Protein AF-A0A821A3F2-F1 (afdb_monomer_lite)

Organism: NCBI:txid392032

InterPro domains:
  IPR005162 Retrotransposon-derived protein PEG10, N-terminal capsid-like domain [PF03732] (1-54)

Radius of gyration: 13.81 Å; chains: 1; bounding box: 38×29×30 Å

Sequence (61 aa):
QFKQLFIHRFRTPEKIESLRGRLRSLWQNDNEPTADYFERLKSLMSEIEPQTSTDYIKRKF

Foldseek 3Di:
DVVVVCCVVPVDPVNLVVLVVVLVVQDADPPHDPVVSVVVNVVSVCNNPPPPPCVVVVVPD

Structure (mmCIF, N/CA/C/O backbone):
data_AF-A0A821A3F2-F1
#
_entry.id   AF-A0A821A3F2-F1
#
loop_
_atom_site.group_PDB
_atom_site.id
_atom_site.type_symbol
_atom_site.label_atom_id
_atom_site.label_alt_id
_atom_site.label_comp_id
_atom_site.label_asym_id
_atom_site.label_entity_id
_atom_site.label_seq_id
_atom_site.pdbx_PDB_ins_code
_atom_site.Cartn_x
_atom_site.Cartn_y
_atom_site.Cartn_z
_atom_site.occupancy
_atom_site.B_iso_or_equiv
_atom_site.auth_seq_id
_atom_site.auth_comp_id
_atom_site.auth_asym_id
_atom_site.auth_atom_id
_atom_site.pdbx_PDB_model_num
ATOM 1 N N . GLN A 1 1 ? -19.821 4.991 6.354 1.00 60.50 1 GLN A N 1
ATOM 2 C CA . GLN A 1 1 ? -19.807 4.371 7.701 1.00 60.50 1 GLN A CA 1
ATOM 3 C C . GLN A 1 1 ? -19.046 3.040 7.757 1.00 60.50 1 GLN A C 1
ATOM 5 O O . GLN A 1 1 ? -18.089 2.973 8.514 1.00 60.50 1 GLN A O 1
ATOM 10 N N . PHE A 1 2 ? -19.363 2.020 6.942 1.00 68.06 2 PHE A N 1
ATOM 11 C CA . PHE A 1 2 ? -18.686 0.703 6.986 1.00 68.06 2 PHE A CA 1
ATOM 12 C C . PHE A 1 2 ? -17.151 0.756 6.836 1.00 68.06 2 PHE A C 1
ATOM 14 O O . PHE A 1 2 ? -16.433 0.188 7.652 1.00 68.06 2 PHE A O 1
ATOM 21 N N . LYS A 1 3 ? -16.631 1.502 5.848 1.00 58.59 3 LYS A N 1
ATOM 22 C CA . LYS A 1 3 ? -15.178 1.634 5.612 1.00 58.59 3 LYS A CA 1
ATOM 23 C C . LYS A 1 3 ? -14.404 2.165 6.825 1.00 58.59 3 LYS A C 1
ATOM 25 O O . LYS A 1 3 ? -13.321 1.672 7.102 1.00 58.59 3 LYS A O 1
ATOM 30 N N . GLN A 1 4 ? -14.945 3.139 7.559 1.00 61.00 4 GLN A N 1
ATOM 31 C CA . GLN A 1 4 ? -14.249 3.699 8.723 1.00 61.00 4 GLN A CA 1
ATOM 32 C C . GLN A 1 4 ? -14.246 2.736 9.912 1.00 61.00 4 GLN A C 1
ATOM 34 O O . GLN A 1 4 ? -13.217 2.590 10.561 1.00 61.00 4 GLN A O 1
ATOM 39 N N . LEU A 1 5 ? -15.349 2.019 10.142 1.00 62.94 5 LEU A N 1
ATOM 40 C CA . LEU A 1 5 ? -15.426 0.979 11.172 1.00 62.94 5 LEU A CA 1
ATOM 41 C C . LEU A 1 5 ? -14.509 -0.208 10.856 1.00 62.94 5 LEU A C 1
ATOM 43 O O . LEU A 1 5 ? -13.863 -0.743 11.752 1.00 62.94 5 LEU A O 1
ATOM 47 N N . PHE A 1 6 ? -14.402 -0.583 9.580 1.00 67.44 6 PHE A N 1
ATOM 48 C CA . PHE A 1 6 ? -13.458 -1.596 9.117 1.00 67.44 6 PHE A CA 1
ATOM 49 C C . PHE A 1 6 ? -12.009 -1.153 9.363 1.00 67.44 6 PHE A C 1
ATOM 51 O O . PHE A 1 6 ? -11.247 -1.868 10.007 1.00 67.44 6 PHE A O 1
ATOM 58 N N . ILE A 1 7 ? -11.637 0.058 8.937 1.00 63.94 7 ILE A N 1
ATOM 59 C CA . ILE A 1 7 ? -10.293 0.598 9.181 1.00 63.94 7 ILE A CA 1
ATOM 60 C C . ILE A 1 7 ? -10.003 0.632 10.687 1.00 63.94 7 ILE A C 1
ATOM 62 O O . ILE A 1 7 ? -8.962 0.147 11.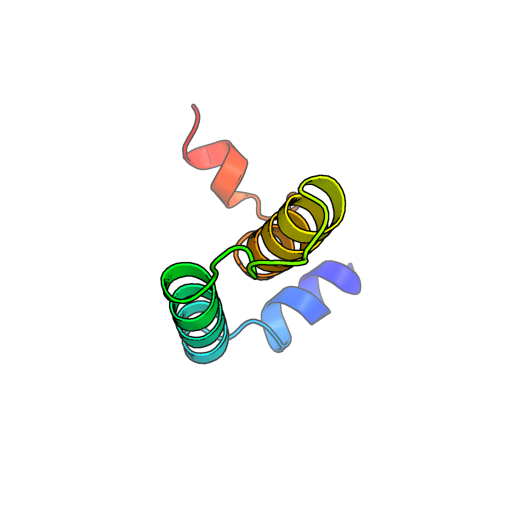106 1.00 63.94 7 ILE A O 1
ATOM 66 N N . HIS A 1 8 ? -10.928 1.117 11.515 1.00 63.97 8 HIS A N 1
ATOM 67 C CA . HIS A 1 8 ? -10.724 1.204 12.963 1.00 63.97 8 HIS A CA 1
ATOM 68 C C . HIS A 1 8 ? -10.600 -0.175 13.638 1.00 63.97 8 HIS A C 1
ATOM 70 O O . HIS A 1 8 ? -9.782 -0.353 14.533 1.00 63.97 8 HIS A O 1
ATOM 76 N N . ARG A 1 9 ? -11.362 -1.178 13.181 1.00 67.38 9 ARG A N 1
ATOM 77 C CA . ARG A 1 9 ? -11.330 -2.543 13.734 1.00 67.38 9 ARG A CA 1
ATOM 78 C C . ARG A 1 9 ? -10.099 -3.343 13.310 1.00 67.38 9 ARG A C 1
ATOM 80 O O . ARG A 1 9 ? -9.640 -4.192 14.066 1.00 67.38 9 ARG A O 1
ATOM 87 N N . PHE A 1 10 ? -9.583 -3.117 12.104 1.00 69.38 10 PHE A N 1
ATOM 88 C CA . PHE A 1 10 ? -8.519 -3.947 11.534 1.00 69.38 10 PHE A CA 1
ATOM 89 C C . PHE A 1 10 ? -7.139 -3.294 11.536 1.00 69.38 10 PHE A C 1
ATOM 91 O O . PHE A 1 10 ? -6.168 -3.994 11.241 1.00 69.38 10 PHE A O 1
ATOM 98 N N . ARG A 1 11 ? -7.034 -2.006 11.875 1.00 75.25 11 ARG A N 1
ATOM 99 C CA . ARG A 1 11 ? -5.791 -1.228 11.857 1.00 75.25 11 ARG A CA 1
ATOM 100 C C . ARG A 1 11 ? -5.307 -0.972 13.282 1.00 75.25 11 ARG A C 1
ATOM 102 O O . ARG A 1 11 ? -5.448 0.115 13.831 1.00 75.25 11 ARG A O 1
ATOM 109 N N . THR A 1 12 ? -4.774 -2.030 13.880 1.00 81.81 12 THR A N 1
ATOM 110 C CA . THR A 1 12 ? -4.211 -1.998 15.231 1.00 81.81 12 THR A CA 1
ATOM 111 C C . THR A 1 12 ? -2.810 -1.367 15.222 1.00 81.81 12 THR A C 1
ATOM 113 O O . THR A 1 12 ? -2.151 -1.373 14.172 1.00 81.81 12 THR A O 1
ATOM 116 N N . PRO A 1 13 ? -2.323 -0.829 16.354 1.00 81.44 13 PRO A N 1
ATOM 117 C CA . PRO A 1 13 ? -0.971 -0.275 16.454 1.00 81.44 13 PRO A CA 1
ATOM 118 C C . PRO A 1 13 ? 0.121 -1.250 15.994 1.00 81.44 13 PRO A C 1
ATOM 120 O O . PRO A 1 13 ? 1.048 -0.849 15.297 1.00 81.44 13 PRO A O 1
ATOM 123 N N . GLU A 1 14 ? -0.029 -2.540 16.295 1.00 84.31 14 GLU A N 1
ATOM 124 C CA . GLU A 1 14 ? 0.920 -3.596 15.924 1.00 84.31 14 GLU A CA 1
ATOM 125 C C . GLU A 1 14 ? 0.988 -3.781 14.405 1.00 84.31 14 GLU A C 1
ATOM 127 O O . GLU A 1 14 ? 2.068 -3.935 13.834 1.00 84.31 14 GLU A O 1
ATOM 132 N N . LYS A 1 15 ? -0.160 -3.714 13.720 1.00 85.25 15 LYS A N 1
ATOM 133 C CA . LYS A 1 15 ? -0.206 -3.767 12.254 1.00 85.25 15 LYS A CA 1
ATOM 134 C C . LYS A 1 15 ? 0.410 -2.526 11.626 1.00 85.25 15 LYS A C 1
ATOM 136 O O . LYS A 1 15 ? 1.151 -2.656 10.657 1.00 85.25 15 LYS A O 1
ATOM 141 N N . ILE A 1 16 ? 0.139 -1.340 12.173 1.00 84.94 16 ILE A N 1
ATOM 142 C CA . ILE A 1 16 ? 0.762 -0.099 11.691 1.00 84.94 16 ILE A CA 1
ATOM 143 C C . ILE A 1 16 ? 2.285 -0.177 11.856 1.00 84.94 16 ILE A C 1
ATOM 145 O O . ILE A 1 16 ? 3.013 0.169 10.928 1.00 84.94 16 ILE A O 1
ATOM 149 N N . GLU A 1 17 ? 2.777 -0.671 12.991 1.00 86.94 17 GLU A N 1
ATOM 150 C CA . GLU A 1 17 ? 4.216 -0.801 13.231 1.00 86.94 17 GLU A CA 1
ATOM 151 C C . GLU A 1 17 ? 4.863 -1.857 12.324 1.00 86.94 17 GLU A C 1
ATOM 153 O O . GLU A 1 17 ? 5.942 -1.625 11.779 1.00 86.94 17 GLU A O 1
ATOM 158 N N . SER A 1 18 ? 4.168 -2.967 12.055 1.00 90.00 18 SER A N 1
ATOM 159 C CA . SER A 1 18 ? 4.591 -3.953 11.053 1.00 90.00 18 SER A CA 1
ATOM 160 C C . SER A 1 18 ? 4.704 -3.338 9.652 1.00 90.00 18 SER A C 1
ATOM 162 O O . SER A 1 18 ? 5.714 -3.525 8.970 1.00 90.00 18 SER A O 1
ATOM 164 N N . LEU A 1 19 ? 3.717 -2.540 9.230 1.00 90.50 19 LEU A N 1
ATOM 165 C CA . LEU A 1 19 ? 3.751 -1.842 7.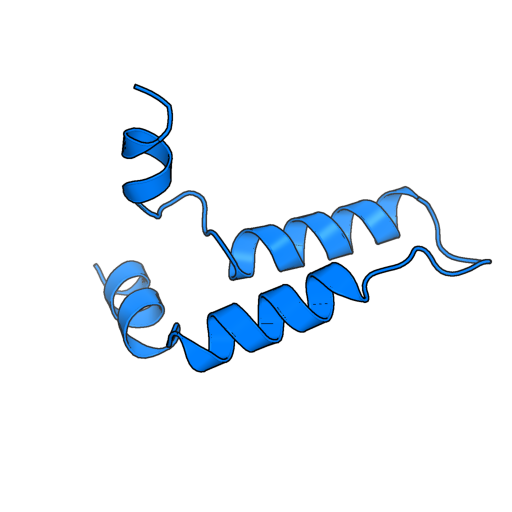943 1.00 90.50 19 LEU A CA 1
ATOM 166 C C . LEU A 1 19 ? 4.883 -0.804 7.881 1.00 90.50 19 LEU A C 1
ATOM 168 O O . LEU A 1 19 ? 5.572 -0.717 6.867 1.00 90.50 19 LEU A O 1
ATOM 172 N N . ARG A 1 20 ? 5.148 -0.070 8.971 1.00 88.31 20 ARG A N 1
ATOM 173 C CA . ARG A 1 20 ? 6.317 0.826 9.081 1.00 88.31 20 ARG A CA 1
ATOM 174 C C . ARG A 1 20 ? 7.641 0.069 9.018 1.00 88.31 20 ARG A C 1
ATOM 176 O O . ARG A 1 20 ? 8.604 0.573 8.448 1.00 88.31 20 ARG A O 1
ATOM 183 N N . GLY A 1 21 ? 7.705 -1.132 9.591 1.00 92.62 21 GLY A N 1
ATOM 184 C CA . GLY A 1 21 ? 8.835 -2.048 9.435 1.00 92.62 21 GLY A CA 1
ATOM 185 C C . GLY A 1 21 ? 9.067 -2.402 7.968 1.00 92.62 21 GLY A C 1
ATOM 186 O O . GLY A 1 21 ? 10.158 -2.184 7.451 1.00 92.62 21 GLY A O 1
ATOM 187 N N . ARG A 1 22 ? 8.011 -2.833 7.268 1.00 90.94 22 ARG A N 1
ATOM 188 C CA . ARG A 1 22 ? 8.058 -3.112 5.823 1.00 90.94 22 ARG A CA 1
ATOM 189 C C . ARG A 1 22 ? 8.487 -1.889 5.013 1.00 90.94 22 ARG A C 1
ATOM 191 O O . ARG A 1 22 ? 9.248 -2.052 4.071 1.00 90.94 22 ARG A O 1
ATOM 198 N N . LEU A 1 23 ? 8.046 -0.687 5.393 1.00 90.81 23 LEU A N 1
ATOM 199 C CA . LEU A 1 23 ? 8.419 0.560 4.719 1.00 90.81 23 LEU A CA 1
ATOM 200 C C . LEU A 1 23 ? 9.909 0.869 4.886 1.00 90.81 23 LEU A C 1
ATOM 202 O O . LEU A 1 23 ? 10.564 1.222 3.915 1.00 90.81 23 LEU A O 1
ATOM 206 N N . ARG A 1 24 ? 10.457 0.692 6.095 1.00 90.38 24 ARG A N 1
ATOM 207 C CA . ARG A 1 24 ? 11.897 0.867 6.365 1.00 90.38 24 ARG A CA 1
ATOM 208 C C . ARG A 1 24 ? 12.775 -0.113 5.585 1.00 90.38 24 ARG A C 1
ATOM 210 O O . ARG A 1 24 ? 13.928 0.194 5.312 1.00 90.38 24 ARG A O 1
ATOM 217 N N . SER A 1 25 ? 12.238 -1.282 5.251 1.00 93.12 25 SER A N 1
ATOM 218 C CA . SER A 1 25 ? 12.924 -2.314 4.470 1.00 93.12 25 SER A CA 1
ATOM 219 C C . SER A 1 25 ? 12.539 -2.317 2.989 1.00 93.12 25 SER A C 1
ATOM 221 O O . SER A 1 25 ? 12.947 -3.228 2.270 1.00 93.12 25 SER A O 1
ATOM 223 N N . LEU A 1 26 ? 11.736 -1.354 2.525 1.00 91.81 26 LEU A N 1
ATOM 224 C CA . LEU A 1 26 ? 11.319 -1.287 1.131 1.00 91.81 26 LEU A CA 1
ATOM 225 C C . LEU A 1 26 ? 12.442 -0.668 0.299 1.00 91.81 26 LEU A C 1
ATOM 227 O O . LEU A 1 26 ? 12.750 0.512 0.437 1.00 91.81 26 LEU A O 1
ATOM 231 N N . TRP A 1 27 ? 13.003 -1.471 -0.596 1.00 93.94 27 TRP A N 1
ATOM 232 C CA . TRP A 1 27 ? 13.997 -1.046 -1.573 1.00 93.94 27 TRP A CA 1
ATOM 233 C C . TRP A 1 27 ? 13.507 -1.387 -2.981 1.00 93.94 27 TRP A C 1
ATOM 235 O O . TRP A 1 27 ? 12.695 -2.305 -3.169 1.00 93.94 27 TRP A O 1
ATOM 245 N N . GLN A 1 28 ? 13.973 -0.612 -3.959 1.00 93.81 28 GLN A N 1
ATOM 246 C CA . GLN A 1 28 ? 13.801 -0.955 -5.364 1.00 93.81 28 GLN A CA 1
ATOM 247 C C . GLN A 1 28 ? 14.700 -2.152 -5.675 1.00 93.81 28 GLN A C 1
ATOM 249 O O . GLN A 1 28 ? 15.869 -2.158 -5.293 1.00 93.81 28 GLN A O 1
ATOM 254 N N . ASN A 1 29 ? 14.154 -3.166 -6.341 1.00 93.62 29 ASN A N 1
ATOM 255 C CA . ASN A 1 29 ? 14.958 -4.312 -6.764 1.00 93.62 29 ASN A CA 1
ATOM 256 C C . ASN A 1 29 ? 15.756 -3.965 -8.034 1.00 93.62 29 ASN A C 1
ATOM 258 O O . ASN A 1 29 ? 15.291 -3.173 -8.851 1.00 93.62 29 ASN A O 1
ATOM 262 N N . ASP A 1 30 ? 16.895 -4.626 -8.257 1.00 92.25 30 ASP A N 1
ATOM 263 C CA . ASP A 1 30 ? 17.812 -4.321 -9.374 1.00 92.25 30 ASP A CA 1
ATOM 264 C C . ASP A 1 30 ? 17.158 -4.354 -10.770 1.00 92.25 30 ASP A C 1
ATOM 266 O O . ASP A 1 30 ? 17.553 -3.606 -11.659 1.00 92.25 30 ASP A O 1
ATOM 270 N N . ASN A 1 31 ? 16.133 -5.193 -10.961 1.00 95.19 31 ASN A N 1
ATOM 271 C CA . ASN A 1 31 ? 15.411 -5.353 -12.232 1.00 95.19 31 ASN A CA 1
ATOM 272 C C . ASN A 1 31 ? 13.964 -4.838 -12.180 1.00 95.19 31 ASN A C 1
ATOM 274 O O . ASN A 1 31 ? 13.136 -5.214 -13.009 1.00 95.19 31 ASN A O 1
ATOM 278 N N . GLU A 1 32 ? 13.621 -4.031 -11.180 1.00 95.19 32 GLU A N 1
ATOM 279 C CA . GLU A 1 32 ? 12.271 -3.501 -11.033 1.00 95.19 32 GLU A CA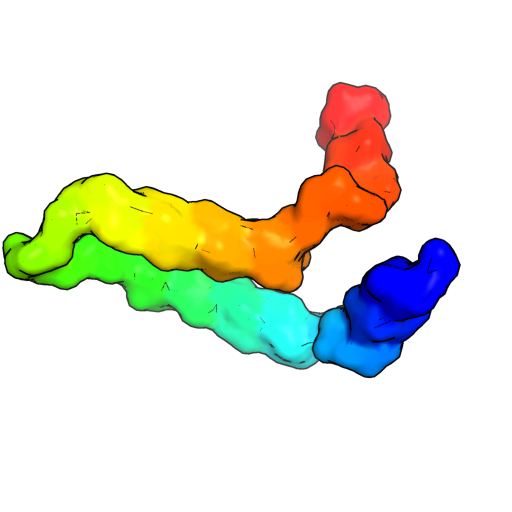 1
ATOM 280 C C . GLU A 1 32 ? 12.110 -2.154 -11.751 1.00 95.19 32 GLU A C 1
ATOM 282 O O . GLU A 1 32 ? 12.865 -1.214 -11.469 1.00 95.19 32 GLU A O 1
ATOM 287 N N . PRO A 1 33 ? 11.087 -2.002 -12.614 1.00 96.62 33 PRO A N 1
ATOM 288 C CA . PRO A 1 33 ? 10.720 -0.705 -13.159 1.00 96.62 33 PRO A CA 1
ATOM 289 C C . PRO A 1 33 ? 10.417 0.300 -12.047 1.00 96.62 33 PRO A C 1
ATOM 291 O O . PRO A 1 33 ? 9.638 0.037 -11.135 1.00 96.62 33 PRO A O 1
ATOM 294 N N . THR A 1 34 ? 10.966 1.507 -12.161 1.00 93.00 34 THR A N 1
ATOM 295 C CA . THR A 1 34 ? 10.765 2.576 -11.172 1.00 93.00 34 THR A CA 1
ATOM 296 C C . THR A 1 34 ? 9.284 2.861 -10.888 1.00 93.00 34 THR A C 1
ATOM 298 O O . THR A 1 34 ? 8.919 3.157 -9.753 1.00 93.00 34 THR A O 1
ATOM 301 N N . ALA A 1 35 ? 8.414 2.735 -11.896 1.00 94.44 35 ALA A N 1
ATOM 302 C CA . ALA A 1 35 ? 6.969 2.885 -11.727 1.00 94.44 35 ALA A CA 1
ATOM 303 C C . ALA A 1 35 ? 6.376 1.836 -10.768 1.00 94.44 35 ALA A C 1
ATOM 305 O O . ALA A 1 35 ? 5.599 2.191 -9.884 1.00 94.44 35 ALA A O 1
ATOM 306 N N . ASP A 1 36 ? 6.800 0.577 -10.884 1.00 94.19 36 ASP A N 1
ATOM 307 C CA . ASP A 1 36 ? 6.321 -0.520 -10.039 1.00 94.19 36 ASP A CA 1
ATOM 308 C C . ASP A 1 36 ? 6.788 -0.340 -8.591 1.00 94.19 36 ASP A C 1
ATOM 310 O O . ASP A 1 36 ? 6.006 -0.515 -7.652 1.00 94.19 36 ASP A O 1
ATOM 314 N N . TYR A 1 37 ? 8.029 0.122 -8.402 1.00 93.88 37 TYR A N 1
ATOM 315 C CA . TYR A 1 37 ? 8.537 0.501 -7.084 1.00 93.88 37 TYR A CA 1
ATOM 316 C C . TYR A 1 37 ? 7.678 1.599 -6.440 1.00 93.88 37 TYR A C 1
ATOM 318 O O . TYR A 1 37 ? 7.268 1.476 -5.280 1.00 93.88 37 TYR A O 1
ATOM 326 N N . PHE A 1 38 ? 7.355 2.656 -7.192 1.00 91.62 38 PHE A N 1
ATOM 327 C CA . PHE A 1 38 ? 6.517 3.746 -6.693 1.00 91.62 38 PHE A CA 1
ATOM 328 C C . PHE A 1 38 ? 5.083 3.303 -6.389 1.00 91.62 38 PHE A C 1
ATOM 330 O O . PHE A 1 38 ? 4.519 3.755 -5.391 1.00 91.62 38 PHE A O 1
ATOM 337 N N . GLU A 1 39 ? 4.502 2.398 -7.176 1.00 92.88 39 GLU A N 1
ATOM 338 C CA . GLU A 1 39 ? 3.179 1.835 -6.885 1.00 92.88 39 GLU A CA 1
ATOM 339 C C . GLU A 1 39 ? 3.190 0.992 -5.600 1.00 92.88 39 GLU A C 1
ATOM 341 O O . GLU A 1 39 ? 2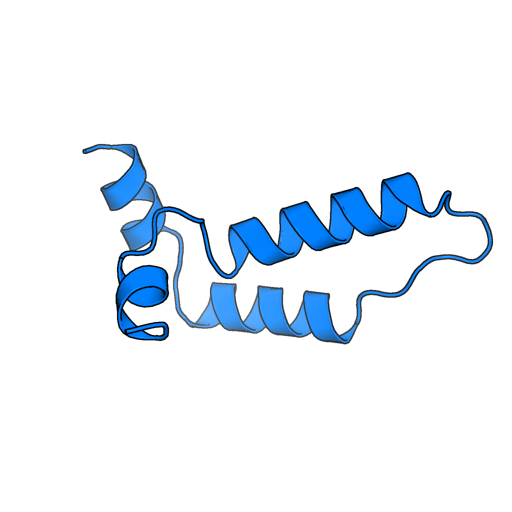.318 1.169 -4.741 1.00 92.88 39 GLU A O 1
ATOM 346 N N . ARG A 1 40 ? 4.219 0.157 -5.377 1.00 92.81 40 ARG A N 1
ATOM 347 C CA . ARG A 1 40 ? 4.381 -0.578 -4.106 1.00 92.81 40 ARG A CA 1
ATOM 348 C C . ARG A 1 40 ? 4.536 0.368 -2.917 1.00 92.81 40 ARG A C 1
ATOM 350 O O . ARG A 1 40 ? 3.879 0.172 -1.891 1.00 92.81 40 ARG A O 1
ATOM 357 N N . LEU A 1 41 ? 5.361 1.408 -3.057 1.00 90.62 41 LEU A N 1
ATOM 358 C CA . LEU A 1 41 ? 5.562 2.429 -2.027 1.00 90.62 41 LEU A CA 1
ATOM 359 C C . LEU A 1 41 ? 4.246 3.145 -1.692 1.00 90.62 41 LEU A C 1
ATOM 361 O O . LEU A 1 41 ? 3.874 3.253 -0.524 1.00 90.62 41 LEU A O 1
ATOM 365 N N . LYS A 1 42 ? 3.507 3.588 -2.710 1.00 87.75 42 LYS A N 1
ATOM 366 C CA . LYS A 1 42 ? 2.229 4.293 -2.556 1.00 87.75 42 LYS A CA 1
ATOM 367 C C . LYS 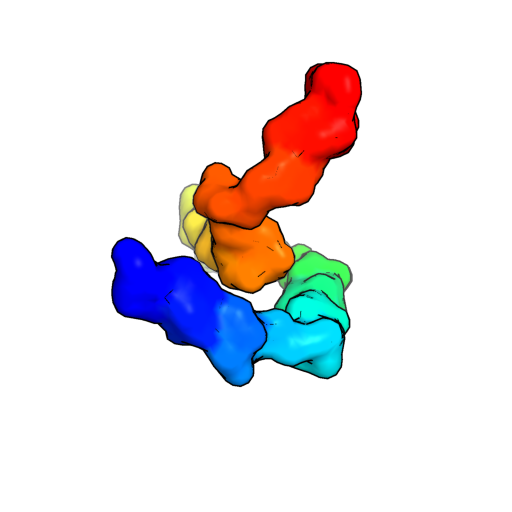A 1 42 ? 1.149 3.418 -1.924 1.00 87.75 42 LYS A C 1
ATOM 369 O O . LYS A 1 42 ? 0.405 3.905 -1.066 1.00 87.75 42 LYS A O 1
ATOM 374 N N . SER A 1 43 ? 1.077 2.142 -2.306 1.00 87.50 43 SER A N 1
ATOM 375 C CA . SER A 1 43 ? 0.180 1.166 -1.677 1.00 87.50 43 SER A CA 1
ATOM 376 C C . SER A 1 43 ? 0.497 1.034 -0.190 1.00 87.50 43 SER A C 1
ATOM 378 O O . SER A 1 43 ? -0.380 1.227 0.651 1.00 87.50 43 SER A O 1
ATOM 380 N N . LEU A 1 44 ? 1.771 0.811 0.146 1.00 88.19 44 LEU A N 1
ATOM 381 C CA . LEU A 1 44 ? 2.210 0.634 1.528 1.00 88.19 44 LEU A CA 1
ATOM 382 C C . LEU A 1 44 ? 1.960 1.887 2.380 1.00 88.19 44 LEU A C 1
ATOM 384 O O . LEU A 1 44 ? 1.464 1.787 3.501 1.00 88.19 44 LEU A O 1
ATOM 388 N N . MET A 1 45 ? 2.231 3.077 1.839 1.00 85.12 45 MET A N 1
ATOM 389 C CA . MET A 1 45 ? 1.925 4.341 2.512 1.00 85.12 45 MET A CA 1
ATOM 390 C C . MET A 1 45 ? 0.421 4.530 2.732 1.00 85.12 45 MET A C 1
ATOM 392 O O . MET A 1 45 ? 0.026 4.990 3.799 1.00 85.12 45 MET A O 1
ATOM 396 N N . SER A 1 46 ? -0.422 4.130 1.778 1.00 83.62 46 SER A N 1
ATOM 397 C CA . SER A 1 46 ? -1.884 4.227 1.910 1.00 83.62 46 SER A CA 1
ATOM 398 C C . SER A 1 46 ? -2.450 3.268 2.965 1.00 83.62 46 SER A C 1
ATOM 400 O O . SER A 1 46 ? -3.472 3.563 3.584 1.00 83.62 46 SER A O 1
ATOM 402 N N . GLU A 1 47 ? -1.789 2.133 3.205 1.00 83.19 47 GLU A N 1
ATOM 403 C CA . GLU A 1 47 ? -2.122 1.220 4.305 1.00 83.19 47 GLU A CA 1
ATOM 404 C C . GLU A 1 47 ? -1.689 1.786 5.673 1.00 83.19 47 GLU A C 1
ATOM 406 O O . GLU A 1 47 ? -2.414 1.656 6.669 1.00 83.19 47 GLU A O 1
ATOM 411 N N . ILE A 1 48 ? -0.526 2.454 5.727 1.00 81.62 48 ILE A N 1
ATOM 412 C CA . ILE A 1 48 ? 0.006 3.081 6.950 1.00 81.62 48 ILE A CA 1
ATOM 413 C C . ILE A 1 48 ? -0.766 4.339 7.316 1.00 81.62 48 ILE A C 1
ATOM 415 O O . ILE A 1 48 ? -1.005 4.538 8.501 1.00 81.62 48 ILE A O 1
ATOM 419 N N . GLU A 1 49 ? -1.159 5.163 6.346 1.00 76.94 49 GLU A N 1
ATOM 420 C CA . GLU A 1 49 ? -1.955 6.383 6.495 1.00 76.94 49 GLU A CA 1
ATOM 421 C C . GLU A 1 49 ? -2.948 6.489 5.320 1.00 76.94 49 GLU A C 1
ATOM 423 O O . GLU A 1 49 ? -2.640 7.064 4.276 1.00 76.94 49 GLU A O 1
ATOM 428 N N . PRO A 1 50 ? -4.171 5.950 5.454 1.00 65.62 50 PRO A N 1
ATOM 429 C CA . PRO A 1 50 ? -5.197 6.124 4.451 1.00 65.62 50 PRO A CA 1
ATOM 430 C C . PRO A 1 50 ? -5.551 7.605 4.411 1.00 65.62 50 PRO A C 1
ATOM 432 O O . PRO A 1 50 ? -5.764 8.228 5.452 1.00 65.62 50 PRO A O 1
ATOM 435 N N . GLN A 1 51 ? -5.681 8.151 3.205 1.00 60.12 51 GLN A N 1
ATOM 436 C CA . GLN A 1 51 ? -6.010 9.561 2.944 1.00 60.12 51 GLN A CA 1
ATOM 437 C C . GLN A 1 51 ? -7.320 10.038 3.609 1.00 60.12 51 GLN A C 1
ATOM 439 O O . GLN A 1 51 ? -7.621 11.224 3.626 1.00 60.12 51 GLN A O 1
ATOM 444 N N . THR A 1 52 ? -8.105 9.125 4.187 1.00 51.56 52 THR A N 1
ATOM 445 C CA . THR A 1 52 ? -9.318 9.410 4.963 1.00 51.56 52 THR A CA 1
ATOM 446 C C . THR A 1 52 ? -9.084 9.533 6.472 1.00 51.56 52 THR A C 1
ATOM 448 O O . THR A 1 52 ? -10.048 9.721 7.212 1.00 51.56 52 THR A O 1
ATOM 451 N N . SER A 1 53 ? -7.850 9.355 6.960 1.00 46.09 53 SER A N 1
ATOM 452 C CA . SER A 1 53 ? -7.507 9.575 8.365 1.00 46.09 53 SER A CA 1
ATOM 453 C C . SER A 1 53 ? -7.563 11.075 8.620 1.00 46.09 53 SER A C 1
ATOM 455 O O . SER A 1 53 ? -6.703 11.825 8.165 1.00 46.09 53 SER A O 1
ATOM 457 N N . THR A 1 54 ? -8.582 11.521 9.347 1.00 46.69 54 THR A N 1
ATOM 458 C CA . THR A 1 54 ? -8.775 12.911 9.793 1.00 46.69 54 THR A CA 1
ATOM 459 C C . THR A 1 54 ? -7.550 13.518 10.492 1.00 46.69 54 THR A C 1
ATOM 461 O O . THR A 1 54 ? -7.462 14.735 10.621 1.00 46.69 54 THR A O 1
ATOM 464 N N . ASP A 1 55 ? -6.577 12.697 10.895 1.00 46.66 55 ASP A N 1
ATOM 465 C CA . ASP A 1 55 ? -5.295 13.137 11.452 1.00 46.66 55 ASP A CA 1
ATOM 466 C C . ASP A 1 55 ? -4.348 13.781 10.427 1.00 46.66 55 ASP A C 1
ATOM 468 O O . ASP A 1 55 ? -3.556 14.641 10.811 1.00 46.66 55 ASP A O 1
ATOM 472 N N . TYR A 1 56 ? -4.450 13.455 9.130 1.00 41.25 56 TYR A N 1
ATOM 473 C CA . TYR A 1 56 ? -3.660 14.141 8.093 1.00 41.25 56 TYR A CA 1
ATOM 474 C C . TYR A 1 56 ? -4.031 15.630 8.002 1.00 41.25 56 TYR A C 1
ATOM 476 O O . TYR A 1 56 ? -3.165 16.482 7.821 1.00 41.25 56 TYR A O 1
ATOM 484 N N . ILE A 1 57 ? -5.312 15.958 8.214 1.00 40.94 57 ILE A N 1
ATOM 485 C CA . ILE A 1 57 ? -5.797 17.346 8.221 1.00 40.94 57 ILE A CA 1
ATOM 486 C C . ILE A 1 57 ? -5.278 18.105 9.454 1.00 40.94 57 ILE A C 1
ATOM 488 O O . ILE A 1 57 ? -5.004 19.294 9.356 1.00 40.94 57 ILE A O 1
ATOM 492 N N . LYS A 1 58 ? -5.055 17.435 10.593 1.00 42.41 58 LYS A N 1
ATOM 493 C CA . LYS A 1 58 ? -4.585 18.086 11.831 1.00 42.41 58 LYS A CA 1
ATOM 494 C C . LYS A 1 58 ? -3.078 18.336 11.905 1.00 42.41 58 LYS A C 1
ATOM 496 O O . LYS A 1 58 ? -2.643 19.089 12.762 1.00 42.41 58 LYS A O 1
ATOM 501 N N . ARG A 1 59 ? -2.263 17.692 11.063 1.00 43.91 59 ARG A N 1
ATOM 502 C CA . ARG A 1 59 ? -0.799 17.903 11.054 1.00 43.91 59 ARG A CA 1
ATOM 503 C C . ARG A 1 59 ? -0.331 18.962 10.058 1.00 43.91 59 ARG A C 1
ATOM 505 O O . ARG A 1 59 ? 0.856 19.272 10.042 1.00 43.91 59 ARG A O 1
ATOM 512 N N . LYS A 1 60 ? -1.231 19.499 9.228 1.00 39.09 60 LYS A N 1
ATOM 513 C CA . LYS A 1 60 ? -0.897 20.486 8.189 1.00 39.09 60 LYS A CA 1
ATOM 514 C C . LYS A 1 60 ? -1.518 21.873 8.409 1.00 39.09 60 LYS A C 1
ATOM 516 O O . LYS A 1 60 ? -1.272 22.751 7.587 1.00 39.09 60 LYS A O 1
ATOM 521 N N . PHE A 1 61 ? -2.285 22.062 9.483 1.00 36.88 61 PHE A N 1
ATOM 522 C CA . PHE A 1 61 ? -2.890 23.336 9.880 1.00 36.88 61 PHE A CA 1
ATOM 523 C C . PHE A 1 61 ? -2.678 23.574 11.369 1.00 36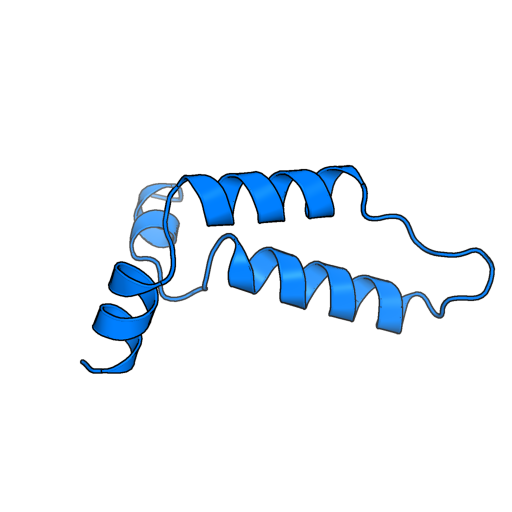.88 61 PHE A C 1
ATOM 525 O O . PHE A 1 61 ? -2.935 22.621 12.139 1.00 36.88 61 PHE A O 1
#

pLDDT: mean 76.74, std 18.23, range [36.88, 96.62]

Secondary structure (DSSP, 8-state):
-HHHHHHHHH--HHHHHHHHHHHHT----TT--HHHHHHHHHHHHHHHS-TT-THHHHT--